Protein AF-A0A3N4P7J6-F1 (afdb_monomer_lite)

Organism: NCBI:txid2487930

Structure (mmCIF, N/CA/C/O backbone):
data_AF-A0A3N4P7J6-F1
#
_entry.id   AF-A0A3N4P7J6-F1
#
loop_
_atom_site.group_PDB
_atom_site.id
_atom_site.type_symbol
_atom_site.label_atom_id
_atom_site.label_alt_id
_atom_site.label_comp_id
_atom_site.label_asym_id
_atom_site.label_entity_id
_atom_site.label_seq_id
_atom_site.pdbx_PDB_ins_code
_atom_site.Cartn_x
_atom_site.Cartn_y
_atom_site.Cartn_z
_atom_site.occupancy
_atom_site.B_iso_or_equiv
_atom_site.auth_seq_id
_atom_site.auth_comp_id
_atom_site.auth_asym_id
_atom_site.auth_atom_id
_atom_site.pdbx_PDB_model_num
ATOM 1 N N . MET A 1 1 ? -15.427 15.014 -36.311 1.00 39.94 1 MET A N 1
ATOM 2 C CA . MET A 1 1 ? -14.409 15.201 -35.253 1.00 39.94 1 MET A CA 1
ATOM 3 C C . MET A 1 1 ? -14.841 14.392 -34.041 1.00 39.94 1 MET A C 1
ATOM 5 O O . MET A 1 1 ? -15.810 14.763 -33.399 1.00 39.94 1 MET A O 1
ATOM 9 N N . GLY A 1 2 ? -14.223 13.235 -33.794 1.00 37.28 2 GLY A N 1
ATOM 10 C CA . GLY A 1 2 ? -14.524 12.422 -32.613 1.00 37.28 2 GLY A CA 1
ATOM 11 C C . GLY A 1 2 ? -13.683 12.899 -31.435 1.00 37.28 2 GLY A C 1
ATOM 12 O O . GLY A 1 2 ? -12.458 12.882 -31.522 1.00 37.28 2 GLY A O 1
ATOM 13 N N . ILE A 1 3 ? -14.320 13.348 -30.355 1.00 43.81 3 ILE A N 1
ATOM 14 C CA . ILE A 1 3 ? -13.627 13.668 -29.105 1.00 43.81 3 ILE A CA 1
ATOM 15 C C . ILE A 1 3 ? -13.280 12.329 -28.451 1.00 43.81 3 ILE A C 1
ATOM 17 O O . ILE A 1 3 ? -14.145 11.656 -27.894 1.00 43.81 3 ILE A O 1
ATOM 21 N N . ALA A 1 4 ? -12.021 11.910 -28.562 1.00 39.97 4 ALA A N 1
ATOM 22 C CA . ALA A 1 4 ? -11.505 10.779 -27.806 1.00 39.97 4 ALA A CA 1
ATOM 23 C C . ALA A 1 4 ? -11.414 11.194 -26.331 1.00 39.97 4 ALA A C 1
ATOM 25 O O . ALA A 1 4 ? -10.485 11.888 -25.919 1.00 39.97 4 ALA A O 1
ATOM 26 N N . ILE A 1 5 ? -12.413 10.814 -25.537 1.00 40.66 5 ILE A N 1
ATOM 27 C CA . ILE A 1 5 ? -12.430 11.077 -24.099 1.00 40.66 5 ILE A CA 1
ATOM 28 C C . ILE A 1 5 ? -11.560 10.012 -23.432 1.00 40.66 5 ILE A C 1
ATOM 30 O O . ILE A 1 5 ? -12.006 8.902 -23.145 1.00 40.66 5 ILE A O 1
ATOM 34 N N . ASN A 1 6 ? -10.278 10.325 -23.240 1.00 40.88 6 ASN A N 1
ATOM 35 C CA . ASN A 1 6 ? -9.372 9.466 -22.488 1.00 40.88 6 ASN A CA 1
ATOM 36 C C . ASN A 1 6 ? -9.862 9.388 -21.036 1.00 40.88 6 ASN A C 1
ATOM 38 O O . ASN A 1 6 ? -9.723 10.336 -20.263 1.00 40.88 6 ASN A O 1
ATOM 42 N N . PHE A 1 7 ? -10.451 8.250 -20.670 1.00 41.12 7 PHE A N 1
ATOM 43 C CA . PHE A 1 7 ? -10.858 7.935 -19.305 1.00 41.12 7 PHE A CA 1
ATOM 44 C C . PHE A 1 7 ? -9.618 7.858 -18.398 1.00 41.12 7 PHE A C 1
ATOM 46 O O . PHE A 1 7 ? -8.992 6.811 -18.242 1.00 41.12 7 PHE A O 1
ATOM 53 N N . LEU A 1 8 ? -9.252 8.979 -17.778 1.00 47.59 8 LEU A N 1
ATOM 54 C CA . LEU A 1 8 ? -8.244 9.041 -16.719 1.00 47.59 8 LEU A CA 1
ATOM 55 C C . LEU A 1 8 ? -8.870 8.572 -15.398 1.00 47.59 8 LEU A C 1
ATOM 57 O O . LEU A 1 8 ? -9.122 9.367 -14.496 1.00 47.59 8 LEU A O 1
ATOM 61 N N . MET A 1 9 ? -9.145 7.270 -15.280 1.00 48.84 9 MET A N 1
ATOM 62 C CA . MET A 1 9 ? -9.446 6.667 -13.979 1.00 48.84 9 MET A CA 1
ATOM 63 C C . MET A 1 9 ? -8.164 6.627 -13.150 1.00 48.84 9 MET A C 1
ATOM 65 O O . MET A 1 9 ? -7.300 5.775 -13.356 1.00 48.84 9 MET A O 1
ATOM 69 N N . GLN A 1 10 ? -8.041 7.555 -12.204 1.00 59.31 10 GLN A N 1
ATOM 70 C CA . GLN A 1 10 ? -6.961 7.535 -11.222 1.00 59.31 10 GLN A CA 1
ATOM 71 C C . GLN A 1 10 ? -7.462 6.819 -9.971 1.00 59.31 10 GLN A C 1
ATOM 73 O O . GLN A 1 10 ? -8.425 7.258 -9.338 1.00 59.31 10 GLN A O 1
ATOM 78 N N . LYS A 1 11 ? -6.825 5.692 -9.649 1.00 64.38 11 LYS A N 1
ATOM 79 C CA . LYS A 1 11 ? -7.041 4.958 -8.402 1.00 64.38 11 LYS A CA 1
ATOM 80 C C . LYS A 1 11 ? -5.955 5.368 -7.414 1.00 64.38 11 LYS A C 1
ATOM 82 O O . LYS A 1 11 ? -4.776 5.304 -7.756 1.00 64.38 11 LYS A O 1
ATOM 87 N N . GLY A 1 12 ? -6.351 5.789 -6.223 1.00 68.75 12 GLY A N 1
ATOM 88 C CA . GLY A 1 12 ? -5.453 6.104 -5.114 1.00 68.75 12 GLY A CA 1
ATOM 89 C C . GLY A 1 12 ? -5.997 5.534 -3.812 1.00 68.75 12 GLY A C 1
ATOM 90 O O . GLY A 1 12 ? -7.165 5.160 -3.742 1.00 68.75 12 GLY A O 1
ATOM 91 N N . VAL A 1 13 ? -5.164 5.464 -2.781 1.00 76.56 13 VAL A N 1
ATOM 92 C CA . VAL A 1 13 ? -5.605 5.119 -1.428 1.00 76.56 13 VAL A CA 1
ATOM 93 C C . VAL A 1 13 ? -5.179 6.243 -0.502 1.00 76.56 13 VAL A C 1
ATOM 95 O O . VAL A 1 13 ? -4.016 6.637 -0.497 1.00 76.56 13 VAL A O 1
ATOM 98 N N . GLU A 1 14 ? -6.136 6.773 0.246 1.00 80.31 14 GLU A N 1
ATOM 99 C CA . GLU A 1 14 ? -5.880 7.667 1.368 1.00 80.31 14 GLU A CA 1
ATOM 100 C C . GLU A 1 14 ? -5.947 6.856 2.654 1.00 80.31 14 GLU A C 1
ATOM 102 O O . GLU A 1 14 ? -6.815 5.990 2.815 1.00 80.31 14 GLU A O 1
ATOM 107 N N . LEU A 1 15 ? -5.016 7.133 3.558 1.00 79.56 15 LEU A N 1
ATOM 108 C CA . LEU A 1 15 ? -4.918 6.452 4.831 1.00 79.56 15 LEU A CA 1
ATOM 109 C C . LEU A 1 15 ? -4.901 7.488 5.953 1.00 79.56 15 LEU A C 1
ATOM 111 O O . LEU A 1 15 ? -4.149 8.458 5.912 1.00 79.56 15 LEU A O 1
ATOM 115 N N . ASP A 1 16 ? -5.772 7.270 6.925 1.00 80.69 16 ASP A N 1
ATOM 116 C CA . ASP A 1 16 ? -5.946 8.062 8.132 1.00 80.69 16 ASP A CA 1
ATOM 117 C C . ASP A 1 16 ? -5.488 7.186 9.305 1.00 80.69 16 ASP A C 1
ATOM 119 O O . ASP A 1 16 ? -6.248 6.359 9.817 1.00 80.69 16 ASP A O 1
ATOM 123 N N . LEU A 1 17 ? -4.202 7.314 9.655 1.00 75.38 17 LEU A N 1
ATOM 124 C CA . LEU A 1 17 ? -3.576 6.601 10.774 1.00 75.38 17 LEU A CA 1
ATOM 125 C C . LEU A 1 17 ? -4.231 6.961 12.120 1.00 75.38 17 LEU A C 1
ATOM 127 O O . LEU A 1 17 ? -4.592 6.028 12.838 1.00 75.38 17 LEU A O 1
ATOM 131 N N . PRO A 1 18 ? -4.475 8.252 12.451 1.00 75.12 18 PRO A N 1
ATOM 132 C CA . PRO A 1 18 ? -5.073 8.628 13.735 1.00 75.12 18 PRO A CA 1
ATOM 133 C C . PRO A 1 18 ? -6.430 7.978 14.007 1.00 75.12 18 PRO A C 1
ATOM 135 O O . PRO A 1 18 ? -6.712 7.580 15.134 1.00 75.12 18 PRO A O 1
ATOM 138 N N . ASN A 1 19 ? -7.281 7.861 12.983 1.00 76.62 19 ASN A N 1
ATOM 139 C CA . ASN A 1 19 ? -8.608 7.261 13.129 1.00 76.62 19 ASN A CA 1
ATOM 140 C C . ASN A 1 19 ? -8.661 5.785 12.718 1.00 76.62 19 ASN A C 1
ATOM 142 O O . ASN A 1 19 ? -9.759 5.219 12.697 1.00 76.62 19 ASN A O 1
ATOM 146 N N . MET A 1 20 ? -7.524 5.184 12.345 1.00 80.94 20 MET A N 1
ATOM 147 C CA . MET A 1 20 ? -7.437 3.841 11.764 1.00 80.94 20 MET A CA 1
ATOM 148 C C . MET A 1 20 ? -8.481 3.636 10.658 1.00 80.94 20 MET A C 1
ATOM 150 O O . MET A 1 20 ? -9.320 2.732 10.710 1.00 80.94 20 MET A O 1
ATOM 154 N N . LYS A 1 21 ? -8.478 4.512 9.650 1.00 84.81 21 LYS A N 1
ATOM 155 C CA . LYS A 1 21 ? -9.386 4.447 8.496 1.00 84.81 21 LYS A CA 1
ATOM 156 C C . LYS A 1 21 ? -8.603 4.513 7.197 1.00 84.81 21 LYS A C 1
ATOM 158 O O . LYS A 1 21 ? -7.547 5.125 7.107 1.00 84.81 21 LYS A O 1
ATOM 163 N N . TYR A 1 22 ? -9.146 3.905 6.154 1.00 84.50 22 TYR A N 1
ATOM 164 C CA . TYR A 1 22 ? -8.626 4.049 4.800 1.00 84.50 22 TYR A CA 1
ATOM 165 C C . TYR A 1 22 ? -9.764 4.292 3.820 1.00 84.50 22 TYR A C 1
ATOM 167 O O . TYR A 1 22 ? -10.915 3.908 4.051 1.00 84.50 22 TYR A O 1
ATOM 175 N N . ARG A 1 23 ? -9.455 4.935 2.701 1.00 82.25 23 ARG A N 1
ATOM 176 C CA . ARG A 1 23 ? -10.407 5.172 1.623 1.00 82.25 23 ARG A CA 1
ATOM 177 C C . ARG A 1 23 ? -9.724 4.944 0.289 1.00 82.25 23 ARG A C 1
ATOM 179 O O . ARG A 1 23 ? -8.737 5.586 -0.045 1.00 82.25 23 ARG A O 1
ATOM 186 N N . GLU A 1 24 ? -10.302 4.057 -0.506 1.00 79.56 24 GLU A N 1
ATOM 187 C CA . GLU A 1 24 ? -9.964 3.950 -1.920 1.00 79.56 24 GLU A CA 1
ATOM 188 C C . GLU A 1 24 ? -10.590 5.139 -2.650 1.00 79.56 24 GLU A C 1
ATOM 190 O O . GLU A 1 24 ? -11.815 5.303 -2.669 1.00 79.56 24 GLU A O 1
ATOM 195 N N . LEU A 1 25 ? -9.741 5.985 -3.221 1.00 77.81 25 LEU A N 1
ATOM 196 C CA . LEU A 1 25 ? -10.141 7.048 -4.117 1.00 77.81 25 LEU A CA 1
ATOM 197 C C . LEU A 1 25 ? -10.230 6.505 -5.536 1.00 77.81 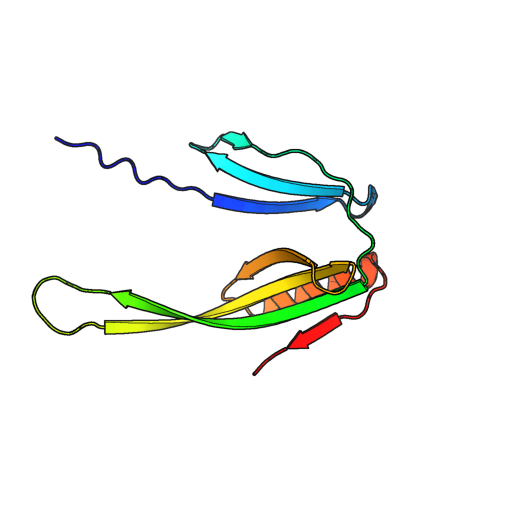25 LEU A C 1
ATOM 199 O O . LEU A 1 25 ? -9.243 6.042 -6.109 1.00 77.81 25 LEU A O 1
ATOM 203 N N . MET A 1 26 ? -11.405 6.638 -6.131 1.00 68.81 26 MET A N 1
ATOM 204 C CA . MET A 1 26 ? -11.602 6.492 -7.560 1.00 68.81 26 MET A CA 1
ATOM 205 C C . MET A 1 26 ? -11.972 7.863 -8.116 1.00 68.81 26 MET A C 1
ATOM 207 O O . MET A 1 26 ? -13.043 8.393 -7.825 1.00 68.81 26 MET A O 1
ATOM 211 N N . SER A 1 27 ? -11.061 8.466 -8.876 1.00 63.88 27 SER A N 1
ATOM 212 C CA . SER A 1 27 ? -11.350 9.713 -9.580 1.00 63.88 27 SER A CA 1
ATOM 213 C C . SER A 1 27 ? -12.038 9.400 -10.902 1.00 63.88 27 SER A C 1
ATOM 215 O O . SER A 1 27 ? -11.485 8.671 -11.732 1.00 63.88 27 SER A O 1
ATOM 217 N N . TRP A 1 28 ? -13.233 9.953 -11.097 1.00 56.38 28 TRP A N 1
ATOM 218 C CA . TRP A 1 28 ? -13.927 9.946 -12.380 1.00 56.38 28 TRP A CA 1
ATOM 219 C C . TRP A 1 28 ? -14.212 11.401 -12.772 1.00 56.38 28 TRP A C 1
ATOM 221 O O . TRP A 1 28 ? -14.907 12.112 -12.054 1.00 56.38 28 TRP A O 1
ATOM 231 N N . TYR A 1 29 ? -13.623 11.863 -13.885 1.00 63.16 29 TYR A N 1
ATOM 232 C CA . TYR A 1 29 ? -13.747 13.245 -14.386 1.00 63.16 29 TYR A CA 1
ATOM 233 C C . TYR A 1 29 ? -13.379 14.325 -13.346 1.00 63.16 29 TYR A C 1
ATOM 235 O O . TYR A 1 29 ? -14.017 15.367 -13.261 1.00 63.16 29 TYR A O 1
ATOM 243 N N . GLY A 1 30 ? -12.347 14.080 -12.530 1.00 63.78 30 GLY A N 1
ATOM 244 C CA . GLY A 1 30 ? -11.881 15.032 -11.512 1.00 63.78 30 GLY A CA 1
ATOM 245 C C . GLY A 1 30 ? -12.675 15.005 -10.202 1.00 63.78 30 GLY A C 1
ATOM 246 O O . GLY A 1 30 ? -12.214 15.559 -9.205 1.00 63.78 30 GLY A O 1
ATOM 247 N N . ILE A 1 31 ? -13.810 14.302 -10.157 1.00 64.88 31 ILE A N 1
ATOM 248 C CA . ILE A 1 31 ? -14.566 14.074 -8.926 1.00 64.88 31 ILE A CA 1
ATOM 249 C C . ILE A 1 31 ? -14.010 12.822 -8.245 1.00 64.88 31 ILE A C 1
ATOM 251 O O . ILE A 1 31 ? -14.005 11.725 -8.812 1.00 64.88 31 ILE A O 1
ATOM 255 N N . LYS A 1 32 ? -13.511 12.995 -7.018 1.00 66.69 32 LYS A N 1
ATOM 256 C CA . LYS A 1 32 ? -12.964 11.916 -6.192 1.00 66.69 32 LYS A CA 1
ATOM 257 C C . LYS A 1 32 ? -14.095 11.200 -5.453 1.00 66.69 32 LYS A C 1
ATOM 259 O O . LYS A 1 32 ? -14.674 11.738 -4.510 1.00 66.69 32 LYS A O 1
ATOM 264 N N . PHE A 1 33 ? -14.378 9.966 -5.848 1.00 72.38 33 PHE A N 1
ATOM 265 C CA . PHE A 1 33 ? -15.312 9.083 -5.156 1.00 72.38 33 PHE A CA 1
ATOM 266 C C . PHE A 1 33 ? -14.562 8.101 -4.259 1.00 72.38 33 PHE A C 1
ATOM 268 O O . PHE A 1 33 ? -13.429 7.724 -4.526 1.00 72.38 33 PHE A O 1
ATOM 275 N N . GLY A 1 34 ? -15.208 7.673 -3.182 1.00 72.94 34 GLY A N 1
ATOM 276 C CA . GLY A 1 34 ? -14.684 6.672 -2.256 1.00 72.94 34 GLY A CA 1
ATOM 277 C C . GLY A 1 34 ? -15.476 6.709 -0.956 1.00 72.94 34 GLY A C 1
ATOM 278 O O . GLY A 1 34 ? -16.163 7.694 -0.693 1.00 72.94 34 GLY A O 1
ATOM 279 N N . LYS A 1 35 ? -15.392 5.678 -0.129 1.00 79.12 35 LYS A N 1
ATOM 280 C CA . LYS A 1 35 ? -15.982 5.693 1.214 1.00 79.12 35 LYS A CA 1
ATOM 281 C C . LYS A 1 35 ? -14.884 5.393 2.217 1.00 79.12 35 LYS A C 1
ATOM 283 O O . LYS A 1 35 ? -14.057 4.523 1.951 1.00 79.12 35 LYS A O 1
ATOM 288 N N . TRP A 1 36 ? -14.879 6.113 3.334 1.00 84.25 36 TRP A N 1
ATOM 289 C CA . TRP A 1 36 ? -14.029 5.763 4.463 1.00 84.25 36 TRP A CA 1
ATOM 290 C C . TRP A 1 36 ? -14.451 4.392 4.984 1.00 84.25 36 TRP A C 1
ATOM 292 O O . TRP A 1 36 ? -15.623 4.167 5.288 1.00 84.25 36 TRP A O 1
ATOM 302 N N . LYS A 1 37 ? -13.494 3.476 5.037 1.00 83.81 37 LYS A N 1
ATOM 303 C CA . LYS A 1 37 ? -13.614 2.145 5.621 1.00 83.81 37 LYS A CA 1
ATOM 304 C C . LYS A 1 37 ? -12.703 2.097 6.842 1.00 83.81 37 LYS A C 1
ATOM 306 O O . LYS A 1 37 ? -11.666 2.758 6.870 1.00 83.81 37 LYS A O 1
ATOM 311 N N . GLN A 1 38 ? -13.086 1.323 7.847 1.00 85.44 38 GLN A N 1
ATOM 312 C CA . GLN A 1 38 ? -12.212 1.066 8.986 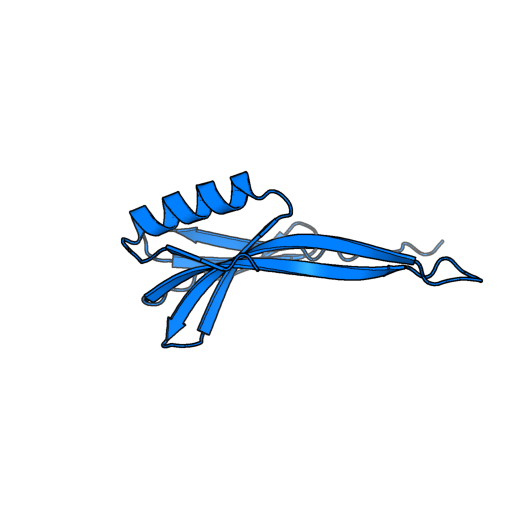1.00 85.44 38 GLN A CA 1
ATOM 313 C C . GLN A 1 38 ? -11.006 0.243 8.526 1.00 85.44 38 GLN A C 1
ATOM 315 O O . GLN A 1 38 ? -11.164 -0.702 7.746 1.00 85.44 38 GLN A O 1
ATOM 320 N N . LEU A 1 39 ? -9.815 0.635 8.970 1.00 84.06 39 LEU A N 1
ATOM 321 C CA . LEU A 1 39 ? -8.584 -0.093 8.715 1.00 84.06 39 LEU A CA 1
ATOM 322 C C . LEU A 1 39 ? -8.670 -1.433 9.460 1.00 84.06 39 LEU A C 1
ATOM 324 O O . LEU A 1 39 ? -8.934 -1.438 10.664 1.00 84.06 39 LEU A O 1
ATOM 328 N N . PRO A 1 40 ? -8.539 -2.569 8.756 1.00 84.81 40 PRO A N 1
ATOM 329 C CA . PRO A 1 40 ? -8.451 -3.863 9.415 1.00 84.81 40 PRO A CA 1
ATOM 330 C C . PRO A 1 40 ? -7.138 -3.956 10.199 1.00 84.81 40 PRO A C 1
ATOM 332 O O . PRO A 1 40 ? -6.207 -3.202 9.930 1.00 84.81 40 PRO A O 1
ATOM 335 N N . ASP A 1 41 ? -7.059 -4.904 11.130 1.00 86.88 41 ASP A N 1
ATOM 336 C CA . ASP A 1 41 ? -5.824 -5.180 11.864 1.00 86.88 41 ASP A CA 1
ATOM 337 C C . ASP A 1 41 ? -4.717 -5.609 10.886 1.00 86.88 41 ASP A C 1
ATOM 339 O O . ASP A 1 41 ? -4.857 -6.610 10.172 1.00 86.88 41 ASP A O 1
ATOM 343 N N . ILE A 1 42 ? -3.679 -4.780 10.771 1.00 88.94 42 ILE A N 1
ATOM 344 C CA . ILE A 1 42 ? -2.599 -4.959 9.801 1.00 88.94 42 ILE A CA 1
ATOM 345 C C . ILE A 1 42 ? -1.542 -5.848 10.445 1.00 88.94 42 ILE A C 1
ATOM 347 O O . ILE A 1 42 ? -0.952 -5.490 11.454 1.00 88.94 42 ILE A O 1
ATOM 351 N N . GLU A 1 43 ? -1.273 -6.999 9.837 1.00 89.25 43 GLU A N 1
ATOM 352 C CA . GLU A 1 43 ? -0.301 -7.960 10.369 1.00 89.25 43 GLU A CA 1
ATOM 353 C C . GLU A 1 43 ? 1.130 -7.533 10.030 1.00 89.25 43 GLU A C 1
ATOM 355 O O . GLU A 1 43 ? 2.034 -7.575 10.862 1.00 89.25 43 GLU A O 1
ATOM 360 N N . TYR A 1 44 ? 1.342 -7.125 8.779 1.00 89.44 44 TYR A N 1
ATOM 361 C CA . TYR A 1 44 ? 2.633 -6.660 8.290 1.00 89.44 44 TYR A CA 1
ATOM 362 C C . TYR A 1 44 ? 2.471 -5.846 7.010 1.00 89.44 44 TYR A C 1
ATOM 364 O O . TYR A 1 44 ? 1.461 -5.907 6.300 1.00 89.44 44 TYR A O 1
ATOM 372 N N . ILE A 1 45 ? 3.515 -5.098 6.682 1.00 91.38 45 ILE A N 1
ATOM 373 C CA . ILE A 1 45 ? 3.618 -4.305 5.463 1.00 91.38 45 ILE A CA 1
ATOM 374 C C . ILE A 1 45 ? 4.705 -4.918 4.594 1.00 91.38 45 ILE A C 1
ATOM 376 O O . ILE A 1 45 ? 5.739 -5.351 5.097 1.00 91.38 45 ILE A O 1
ATOM 380 N N . SER A 1 46 ? 4.498 -4.961 3.279 1.00 90.94 46 SER A N 1
AT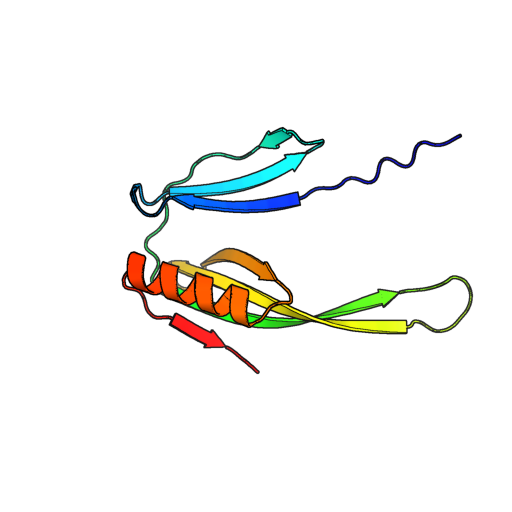OM 381 C CA . SER A 1 46 ? 5.518 -5.441 2.357 1.00 90.94 46 SER A CA 1
ATOM 382 C C . SER A 1 46 ? 5.645 -4.612 1.086 1.00 90.94 46 SER A C 1
ATOM 384 O O . SER A 1 46 ? 4.653 -4.180 0.492 1.00 90.94 46 SER A O 1
ATOM 386 N N . ILE A 1 47 ? 6.896 -4.410 0.671 1.00 90.94 47 ILE A N 1
ATOM 387 C CA . ILE A 1 47 ? 7.261 -3.771 -0.591 1.00 90.94 47 ILE A CA 1
ATOM 388 C C . ILE A 1 47 ? 7.585 -4.864 -1.604 1.00 90.94 47 ILE A C 1
ATOM 390 O O . ILE A 1 47 ? 8.494 -5.656 -1.374 1.00 90.94 47 ILE A O 1
ATOM 394 N N . PHE A 1 48 ? 6.888 -4.866 -2.738 1.00 89.94 48 PHE A N 1
ATOM 395 C CA . PHE A 1 48 ? 7.155 -5.771 -3.854 1.00 89.94 48 PHE A CA 1
ATOM 396 C C . PHE A 1 48 ? 7.717 -5.025 -5.053 1.00 89.94 48 PHE A C 1
ATOM 398 O O . PHE A 1 48 ? 7.107 -4.067 -5.540 1.00 89.94 48 PHE A O 1
ATOM 405 N N . GLU A 1 49 ? 8.822 -5.525 -5.594 1.00 87.81 49 GLU A N 1
ATOM 406 C CA . GLU A 1 49 ? 9.290 -5.136 -6.919 1.00 87.81 49 GLU A CA 1
ATOM 407 C C . GLU A 1 49 ? 8.529 -5.917 -8.004 1.00 87.81 49 GLU A C 1
ATOM 409 O O . GLU A 1 49 ? 8.516 -7.149 -8.024 1.00 87.81 49 GLU A O 1
ATOM 414 N N . THR A 1 50 ? 7.883 -5.210 -8.932 1.00 83.19 50 THR A N 1
ATOM 415 C CA . THR A 1 50 ? 7.219 -5.818 -10.088 1.00 83.19 50 THR A CA 1
ATOM 416 C C . THR A 1 50 ? 7.727 -5.219 -11.394 1.00 83.19 50 THR A C 1
ATOM 418 O O . THR A 1 50 ? 7.764 -4.003 -11.574 1.00 83.19 50 THR A O 1
ATOM 421 N N . LYS A 1 51 ? 8.110 -6.086 -12.335 1.00 79.88 51 LYS A N 1
ATOM 422 C CA . LYS A 1 51 ? 8.498 -5.691 -13.693 1.00 79.88 51 LYS A CA 1
ATOM 423 C C . LYS A 1 51 ? 7.250 -5.683 -14.561 1.00 79.88 51 LYS A C 1
ATOM 425 O O . LYS A 1 51 ? 6.717 -6.736 -14.914 1.00 79.88 51 LYS A O 1
ATOM 430 N N . LYS A 1 52 ? 6.758 -4.495 -14.896 1.00 72.06 52 LYS A N 1
ATOM 431 C CA . LYS A 1 52 ? 5.623 -4.334 -15.802 1.00 72.06 52 LYS A CA 1
ATOM 432 C C . LYS A 1 52 ? 6.146 -4.285 -17.234 1.00 72.06 52 LYS A C 1
ATOM 434 O O . LYS A 1 52 ? 6.685 -3.269 -17.663 1.00 72.06 52 LYS A O 1
ATOM 439 N N . SER A 1 53 ? 5.979 -5.382 -17.969 1.00 68.38 53 SER A N 1
ATOM 440 C CA . SER A 1 53 ? 6.213 -5.405 -19.415 1.00 68.38 53 SER A CA 1
ATOM 441 C C . SER A 1 53 ? 4.956 -4.913 -20.126 1.00 68.38 53 SER A C 1
ATOM 443 O O . SER A 1 53 ? 3.897 -5.535 -20.024 1.00 68.38 53 SER A O 1
ATOM 445 N N . SER A 1 54 ? 5.045 -3.773 -20.808 1.00 62.03 54 SER A N 1
ATOM 446 C CA . SER A 1 54 ? 3.958 -3.283 -21.659 1.00 62.03 54 SER A CA 1
ATOM 447 C C . SER A 1 54 ? 4.331 -3.521 -23.115 1.00 62.03 54 SER A C 1
ATOM 449 O O . SER A 1 54 ? 5.358 -3.041 -23.596 1.00 62.03 54 SER A O 1
ATOM 451 N N . ARG A 1 55 ? 3.495 -4.293 -23.816 1.00 60.72 55 ARG A N 1
ATOM 452 C CA . ARG A 1 55 ? 3.672 -4.575 -25.240 1.00 60.72 55 ARG A CA 1
ATOM 453 C C . ARG A 1 55 ? 3.159 -3.386 -26.040 1.00 60.72 55 ARG A C 1
ATOM 455 O O . ARG A 1 55 ? 1.948 -3.220 -26.180 1.00 60.72 55 ARG A O 1
ATOM 462 N N . PHE A 1 56 ? 4.068 -2.589 -26.583 1.00 57.47 56 PHE A N 1
ATOM 463 C CA . PHE A 1 56 ? 3.709 -1.551 -27.539 1.00 57.47 56 PHE A CA 1
ATOM 464 C C . PHE A 1 56 ? 3.752 -2.151 -28.948 1.00 57.47 56 PHE A C 1
ATOM 466 O O . PHE A 1 56 ? 4.763 -2.720 -29.362 1.00 57.47 56 PHE A O 1
ATOM 473 N N . ARG A 1 57 ? 2.638 -2.068 -29.684 1.00 52.44 57 ARG A N 1
ATOM 474 C CA . ARG A 1 57 ? 2.618 -2.340 -31.127 1.00 52.44 57 ARG A CA 1
ATOM 475 C C . ARG A 1 57 ? 2.450 -1.005 -31.841 1.00 52.44 57 ARG A C 1
ATOM 477 O O . ARG A 1 57 ? 1.338 -0.493 -31.917 1.00 52.44 57 ARG A O 1
ATOM 484 N N . ALA A 1 58 ? 3.550 -0.440 -32.327 1.00 54.06 58 ALA A N 1
ATOM 485 C CA . ALA A 1 58 ? 3.470 0.581 -33.363 1.00 54.06 58 ALA A CA 1
ATOM 486 C C . ALA A 1 58 ? 3.070 -0.131 -34.666 1.00 54.06 58 ALA A C 1
ATOM 488 O O . ALA A 1 58 ? 3.567 -1.223 -34.946 1.00 54.06 58 ALA A O 1
ATOM 489 N N . GLY A 1 59 ? 2.092 0.410 -35.394 1.00 55.22 59 GLY A N 1
ATOM 490 C CA . GLY A 1 59 ? 1.488 -0.251 -36.551 1.00 55.22 59 GLY A CA 1
ATOM 491 C C . GLY A 1 59 ? 2.527 -0.771 -37.551 1.00 55.22 59 GLY A C 1
ATOM 492 O O . GLY A 1 59 ? 3.360 -0.012 -38.027 1.00 55.22 59 GLY A O 1
ATOM 493 N N . GLY A 1 60 ? 2.457 -2.067 -37.868 1.00 58.47 60 GLY A N 1
ATOM 494 C CA . GLY A 1 60 ? 3.109 -2.659 -39.041 1.00 58.47 60 GLY A CA 1
ATOM 495 C C . GLY A 1 60 ? 4.294 -3.603 -38.801 1.00 58.47 60 GLY A C 1
ATOM 496 O O . GLY A 1 60 ? 4.488 -4.496 -39.616 1.00 58.47 60 GLY A O 1
ATOM 497 N N . GLY A 1 61 ? 5.052 -3.512 -37.703 1.00 60.44 61 GLY A N 1
ATOM 498 C CA . GLY A 1 61 ? 6.232 -4.376 -37.529 1.00 60.44 61 GLY A CA 1
ATOM 499 C C . GLY A 1 61 ? 6.878 -4.295 -36.147 1.00 60.44 61 GLY A C 1
ATOM 500 O O . GLY A 1 61 ? 6.957 -3.219 -35.573 1.00 60.44 61 GLY A O 1
ATOM 501 N N . ASN A 1 62 ? 7.311 -5.459 -35.644 1.00 56.03 62 ASN A N 1
ATOM 502 C CA . ASN A 1 62 ? 7.997 -5.747 -34.373 1.00 56.03 62 ASN A CA 1
ATOM 503 C C . ASN A 1 62 ? 7.376 -5.150 -33.091 1.00 56.03 62 ASN A C 1
ATOM 505 O O . ASN A 1 62 ? 7.300 -3.948 -32.872 1.00 56.03 62 ASN A O 1
ATOM 509 N N . ALA A 1 63 ? 6.952 -6.033 -32.180 1.00 55.62 63 ALA A N 1
ATOM 510 C CA . ALA A 1 63 ? 6.476 -5.622 -30.863 1.00 55.62 63 ALA A CA 1
ATOM 511 C C . ALA A 1 63 ? 7.663 -5.226 -29.972 1.00 55.62 63 ALA A C 1
ATOM 513 O O . ALA A 1 63 ? 8.482 -6.079 -29.633 1.00 55.62 63 ALA A O 1
ATOM 514 N N . THR A 1 64 ? 7.723 -3.961 -29.558 1.00 57.94 64 THR A N 1
ATOM 515 C CA . THR A 1 64 ? 8.706 -3.490 -28.577 1.00 57.94 64 THR A CA 1
ATOM 516 C C . THR A 1 64 ? 8.172 -3.743 -27.171 1.00 57.94 64 THR A C 1
ATOM 518 O O . THR A 1 64 ? 7.051 -3.349 -26.830 1.00 57.94 64 THR A O 1
ATOM 521 N N . TYR A 1 65 ? 8.975 -4.411 -26.346 1.00 59.66 65 TYR A N 1
ATOM 522 C CA . TYR A 1 65 ? 8.673 -4.649 -24.937 1.00 59.66 65 TYR A CA 1
ATOM 523 C C . TYR A 1 65 ? 9.372 -3.587 -24.095 1.00 59.66 65 TYR A C 1
ATOM 525 O O . TYR A 1 65 ? 10.590 -3.625 -23.934 1.00 59.66 65 TYR A O 1
ATOM 533 N N . ILE A 1 66 ? 8.608 -2.647 -23.539 1.00 62.38 66 ILE A N 1
ATOM 534 C CA . ILE A 1 66 ? 9.136 -1.725 -22.529 1.00 62.38 66 ILE A CA 1
ATOM 535 C C . ILE A 1 66 ? 8.910 -2.387 -21.173 1.00 62.38 66 ILE A C 1
ATOM 537 O O . ILE A 1 66 ? 7.766 -2.639 -20.784 1.00 62.38 66 ILE A O 1
ATOM 541 N N . SER A 1 67 ? 10.003 -2.715 -20.485 1.00 66.38 67 SER A N 1
ATOM 542 C CA . SER A 1 67 ? 9.968 -3.276 -19.134 1.00 66.38 67 SER A CA 1
ATOM 543 C C . SER A 1 67 ? 10.253 -2.168 -18.132 1.00 66.38 67 SER A C 1
ATOM 545 O O . SER A 1 67 ? 11.354 -1.629 -18.109 1.00 66.38 67 SER A O 1
ATOM 547 N N . GLU A 1 68 ? 9.268 -1.831 -17.304 1.00 76.12 68 GLU A N 1
ATOM 548 C CA . GLU A 1 68 ? 9.421 -0.829 -16.247 1.00 76.12 68 GLU A CA 1
ATOM 549 C C . GLU A 1 68 ? 9.381 -1.500 -14.876 1.00 76.12 68 GLU A C 1
ATOM 551 O O . GLU A 1 68 ? 8.493 -2.311 -14.600 1.00 76.12 68 GLU A O 1
ATOM 556 N N . VAL A 1 69 ? 10.329 -1.154 -14.005 1.00 81.12 69 VAL A N 1
ATOM 557 C CA . VAL A 1 69 ? 10.309 -1.577 -12.601 1.00 81.12 69 VAL A CA 1
ATOM 558 C C . VAL A 1 69 ? 9.347 -0.676 -11.831 1.00 81.12 69 VAL A C 1
ATOM 560 O O . VAL A 1 69 ? 9.440 0.551 -11.888 1.00 81.12 69 VAL A O 1
ATOM 563 N N . ILE A 1 70 ? 8.395 -1.285 -11.132 1.00 86.00 70 ILE A N 1
ATOM 564 C CA . ILE A 1 70 ? 7.423 -0.608 -10.277 1.00 86.00 70 ILE A CA 1
ATOM 565 C C . ILE A 1 70 ? 7.509 -1.242 -8.895 1.00 86.00 70 ILE A C 1
ATOM 567 O O . ILE A 1 70 ? 7.393 -2.457 -8.756 1.00 86.00 70 ILE A O 1
ATOM 571 N N . PHE A 1 71 ? 7.647 -0.419 -7.869 1.00 88.00 71 PHE A N 1
ATOM 572 C CA . PHE A 1 71 ? 7.568 -0.842 -6.484 1.00 88.00 71 PHE A CA 1
ATOM 573 C C . PHE A 1 71 ? 6.146 -0.647 -5.966 1.00 88.00 71 PHE A C 1
ATOM 575 O O . PHE A 1 71 ? 5.561 0.431 -6.116 1.00 88.00 71 PHE A O 1
ATOM 582 N N . LYS A 1 72 ? 5.579 -1.696 -5.371 1.00 89.56 72 LYS A N 1
ATOM 583 C CA . LYS A 1 72 ? 4.241 -1.698 -4.776 1.00 89.56 72 LYS A CA 1
ATOM 584 C C . LYS A 1 72 ? 4.340 -1.844 -3.268 1.00 89.56 72 LYS A C 1
ATOM 586 O O . LYS A 1 72 ? 4.945 -2.798 -2.794 1.00 89.56 72 LYS A O 1
ATOM 591 N N . LEU A 1 73 ? 3.701 -0.937 -2.544 1.00 89.44 73 LEU A N 1
ATOM 592 C CA . LEU A 1 73 ? 3.532 -1.010 -1.100 1.00 89.44 73 LEU A CA 1
ATOM 593 C C . LEU A 1 73 ? 2.184 -1.648 -0.775 1.00 89.44 73 LEU A C 1
ATOM 595 O O . LEU A 1 73 ? 1.138 -1.081 -1.104 1.00 89.44 73 LEU A O 1
ATOM 599 N N . ASN A 1 74 ? 2.218 -2.802 -0.120 1.00 90.88 74 ASN A N 1
ATOM 600 C CA . ASN A 1 74 ? 1.043 -3.563 0.278 1.00 90.88 74 ASN A CA 1
ATOM 601 C C . ASN A 1 74 ? 0.993 -3.707 1.801 1.00 90.88 74 ASN A C 1
ATOM 603 O O . ASN A 1 74 ? 1.991 -4.064 2.418 1.00 90.88 74 ASN A O 1
ATOM 607 N N . MET A 1 75 ? -0.176 -3.499 2.395 1.00 89.19 75 MET A N 1
ATOM 608 C CA . MET A 1 75 ? -0.445 -3.858 3.790 1.00 89.19 75 MET A CA 1
ATOM 609 C C . MET A 1 75 ? -1.242 -5.152 3.820 1.00 89.19 75 MET A C 1
ATOM 611 O O . MET A 1 75 ? -2.287 -5.216 3.171 1.00 89.19 75 MET A O 1
ATOM 615 N N . PHE A 1 76 ? -0.771 -6.158 4.545 1.00 90.94 76 PHE A N 1
ATOM 616 C CA . PHE A 1 76 ? -1.434 -7.452 4.659 1.00 90.94 76 PHE A CA 1
ATOM 617 C C . PHE A 1 76 ? -2.268 -7.531 5.929 1.00 90.94 76 PHE A C 1
ATOM 619 O O . PHE A 1 76 ? -1.883 -7.033 6.982 1.00 90.94 76 PHE A O 1
ATOM 626 N N . TYR A 1 77 ? -3.422 -8.171 5.804 1.00 90.12 77 TYR A N 1
ATOM 627 C CA . TYR A 1 77 ? -4.372 -8.393 6.881 1.00 90.12 77 TYR A CA 1
ATOM 628 C C . TYR A 1 77 ? -5.139 -9.690 6.617 1.00 90.12 77 TYR A C 1
ATOM 630 O O . TYR A 1 77 ? -5.282 -10.121 5.466 1.00 90.12 77 TYR A O 1
ATOM 638 N N . GLN A 1 78 ? -5.674 -10.312 7.665 1.00 87.31 78 GLN A N 1
ATOM 639 C CA . GLN A 1 78 ? -6.438 -11.559 7.553 1.00 87.31 78 GLN A CA 1
ATOM 640 C C . GLN A 1 78 ? -5.693 -12.632 6.727 1.00 87.31 78 GLN A C 1
ATOM 642 O O . GLN A 1 78 ? -6.260 -13.219 5.795 1.00 87.31 78 GLN A O 1
ATOM 647 N N . ARG A 1 79 ? -4.418 -12.874 7.057 1.00 80.25 79 ARG A N 1
ATOM 648 C CA . ARG A 1 79 ? -3.461 -13.827 6.461 1.00 80.25 79 ARG A CA 1
ATOM 649 C C . ARG A 1 79 ? -3.045 -13.582 5.008 1.00 80.25 79 A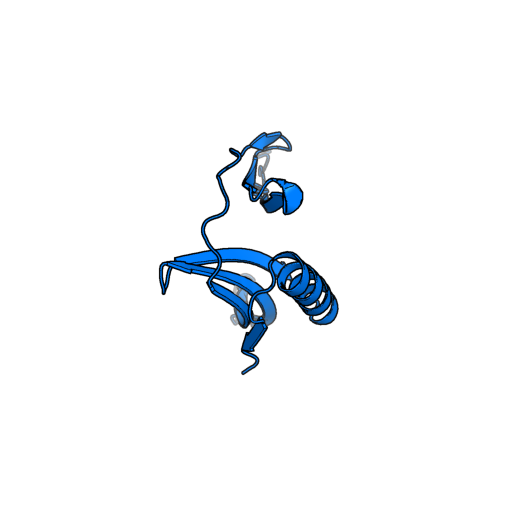RG A C 1
ATOM 651 O O . ARG A 1 79 ? -1.869 -13.708 4.691 1.00 80.25 79 ARG A O 1
ATOM 658 N N . ASN A 1 80 ? -3.983 -13.307 4.102 1.00 82.19 80 ASN A N 1
ATOM 659 C CA . ASN A 1 80 ? -3.704 -13.235 2.657 1.00 82.19 80 ASN A CA 1
ATOM 660 C C . ASN A 1 80 ? -4.436 -12.093 1.934 1.00 82.19 80 ASN A C 1
ATOM 662 O O . ASN A 1 80 ? -4.335 -11.953 0.713 1.00 82.19 80 ASN A O 1
ATOM 666 N N . LYS A 1 81 ? -5.204 -11.269 2.653 1.00 87.44 81 LYS A N 1
ATOM 667 C CA . LYS A 1 81 ? -5.778 -10.066 2.049 1.00 87.44 81 LYS A CA 1
ATOM 668 C C . LYS A 1 81 ? -4.755 -8.949 2.135 1.00 87.44 81 LYS A C 1
ATOM 670 O O . LYS A 1 81 ? -3.965 -8.890 3.071 1.00 87.44 81 LYS A O 1
ATOM 675 N N . HIS A 1 82 ? -4.759 -8.073 1.140 1.00 88.62 82 HIS A N 1
ATOM 676 C CA . HIS A 1 82 ? -3.867 -6.930 1.141 1.00 88.62 82 HIS A CA 1
ATOM 677 C C . HIS A 1 82 ? -4.522 -5.687 0.559 1.00 88.62 82 HIS A C 1
ATOM 679 O O . HIS A 1 82 ? -5.392 -5.770 -0.309 1.00 88.62 82 HIS A O 1
ATOM 685 N N . ILE A 1 83 ? -4.073 -4.533 1.040 1.00 85.88 83 ILE A N 1
ATOM 686 C CA . ILE A 1 83 ? -4.406 -3.214 0.505 1.00 85.88 83 ILE A CA 1
ATOM 687 C C . ILE A 1 83 ? -3.141 -2.665 -0.147 1.00 85.88 83 ILE A C 1
ATOM 689 O O . ILE A 1 83 ? -2.127 -2.479 0.525 1.00 85.88 83 ILE A O 1
ATOM 693 N N . THR A 1 84 ? -3.187 -2.401 -1.452 1.00 87.19 84 THR A N 1
ATOM 694 C CA . THR A 1 84 ? -2.100 -1.698 -2.143 1.00 87.19 84 THR A CA 1
ATOM 695 C C . THR A 1 84 ? -2.238 -0.202 -1.906 1.00 87.19 84 THR A C 1
ATOM 697 O O . THR A 1 84 ? -3.142 0.431 -2.447 1.00 87.19 84 THR A O 1
ATOM 700 N N . LEU A 1 85 ? -1.329 0.360 -1.118 1.00 83.06 85 LEU A N 1
ATOM 701 C CA . LEU A 1 85 ? -1.311 1.783 -0.788 1.00 83.06 85 LEU A CA 1
ATOM 702 C C . LEU A 1 85 ? -0.742 2.634 -1.916 1.00 83.06 85 LEU A C 1
ATOM 704 O O . LEU A 1 85 ? -1.295 3.668 -2.284 1.00 83.06 85 LEU A O 1
ATOM 708 N N . LEU A 1 86 ? 0.392 2.195 -2.457 1.00 83.88 86 LEU A N 1
ATOM 709 C CA . LEU A 1 86 ? 1.170 2.966 -3.410 1.00 83.88 86 LEU A CA 1
ATOM 710 C C . LEU A 1 86 ? 1.795 2.035 -4.440 1.00 83.88 86 LEU A C 1
ATOM 712 O O . LEU A 1 86 ? 2.276 0.955 -4.109 1.00 83.88 86 LEU A O 1
ATOM 716 N N . ALA A 1 87 ? 1.833 2.487 -5.688 1.00 84.50 87 ALA A N 1
ATOM 717 C CA . ALA A 1 87 ? 2.631 1.881 -6.741 1.00 84.50 87 ALA A CA 1
ATOM 718 C C . ALA A 1 87 ? 3.419 2.990 -7.446 1.00 84.50 87 ALA A C 1
ATOM 720 O O . ALA A 1 87 ? 2.825 3.893 -8.034 1.00 84.50 87 ALA A O 1
ATOM 721 N N . THR A 1 88 ? 4.746 2.951 -7.367 1.00 84.56 88 THR A N 1
ATOM 722 C CA . THR A 1 88 ? 5.620 4.001 -7.908 1.00 84.56 88 THR A CA 1
ATOM 723 C C . THR A 1 88 ? 6.878 3.402 -8.525 1.00 84.56 88 THR A C 1
ATOM 725 O O . THR A 1 88 ? 7.304 2.315 -8.155 1.00 84.56 88 THR A O 1
ATOM 728 N N . LYS A 1 89 ? 7.489 4.111 -9.474 1.00 85.69 89 LYS A N 1
ATOM 729 C CA . LYS A 1 89 ? 8.798 3.744 -10.040 1.00 85.69 89 LYS A CA 1
ATOM 730 C C . LYS A 1 89 ? 9.962 4.177 -9.141 1.00 85.69 89 LYS A C 1
ATOM 732 O O . LYS A 1 89 ? 11.070 3.681 -9.291 1.00 85.69 89 LYS A O 1
ATOM 737 N N . ASN A 1 90 ? 9.717 5.112 -8.219 1.00 86.19 90 ASN A N 1
ATOM 738 C CA . ASN A 1 90 ? 10.735 5.644 -7.317 1.00 86.19 90 ASN A CA 1
ATOM 739 C C . ASN A 1 90 ? 10.857 4.753 -6.068 1.00 86.19 90 ASN A C 1
ATOM 741 O O . ASN A 1 90 ? 9.929 4.693 -5.258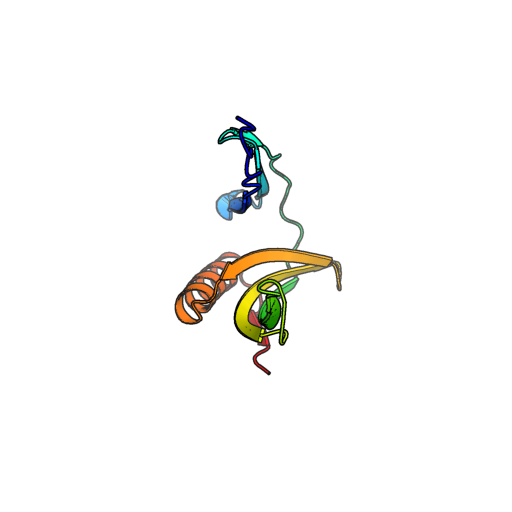 1.00 86.19 90 ASN A O 1
ATOM 745 N N . LYS A 1 91 ? 12.003 4.076 -5.939 1.00 87.00 91 LYS A N 1
ATOM 746 C CA . LYS A 1 91 ? 12.316 3.171 -4.827 1.00 87.00 91 LYS A CA 1
ATOM 747 C C . LYS A 1 91 ? 12.390 3.908 -3.486 1.00 87.00 91 LYS A C 1
ATOM 749 O O . LYS A 1 91 ? 11.812 3.452 -2.505 1.00 87.00 91 LYS A O 1
ATOM 754 N N . ASP A 1 92 ? 13.053 5.057 -3.451 1.00 88.62 92 ASP A N 1
ATOM 755 C CA . ASP A 1 92 ? 13.276 5.809 -2.212 1.00 88.62 92 ASP A CA 1
ATOM 756 C C . ASP A 1 92 ? 11.949 6.303 -1.641 1.00 88.62 92 ASP A C 1
ATOM 758 O O . ASP A 1 92 ? 11.648 6.079 -0.472 1.00 88.62 92 ASP A O 1
ATOM 762 N N . LYS A 1 93 ? 11.080 6.830 -2.514 1.00 86.94 93 LYS A N 1
ATOM 763 C CA . LYS A 1 93 ? 9.737 7.281 -2.132 1.00 86.94 93 LYS A CA 1
ATOM 764 C C . LYS A 1 93 ? 8.888 6.162 -1.525 1.00 86.94 93 LYS A C 1
ATOM 766 O O . LYS A 1 93 ? 8.130 6.411 -0.592 1.00 86.94 93 LYS A O 1
ATOM 771 N N . VAL A 1 94 ? 8.954 4.940 -2.064 1.00 88.69 94 VAL A N 1
ATOM 772 C CA . VAL A 1 94 ? 8.177 3.827 -1.493 1.00 88.69 94 VAL A CA 1
ATOM 773 C C . VAL A 1 94 ? 8.754 3.368 -0.154 1.00 88.69 94 VAL A C 1
ATOM 775 O O . VAL A 1 94 ? 7.978 3.030 0.734 1.00 88.69 94 VAL A O 1
ATOM 778 N N . MET A 1 95 ? 10.081 3.382 0.008 1.00 88.62 95 MET A N 1
ATOM 779 C CA . MET A 1 95 ? 10.747 2.955 1.243 1.00 88.62 95 MET A CA 1
ATOM 780 C C . MET A 1 95 ? 10.515 3.947 2.381 1.00 88.62 95 MET A C 1
ATOM 782 O O . MET A 1 95 ? 10.219 3.526 3.497 1.00 88.62 95 MET A O 1
ATOM 786 N N . GLU A 1 96 ? 10.576 5.246 2.093 1.00 91.38 96 GLU A N 1
ATOM 787 C CA . GLU A 1 96 ? 10.263 6.310 3.049 1.00 91.38 96 GLU A CA 1
ATOM 788 C C . GLU A 1 96 ? 8.836 6.155 3.594 1.00 91.38 96 GLU A C 1
ATOM 790 O O . GLU A 1 96 ? 8.635 6.002 4.798 1.00 91.38 96 GLU A O 1
ATOM 795 N N . ILE A 1 97 ? 7.846 6.084 2.697 1.00 88.31 97 ILE A N 1
ATOM 796 C CA . ILE A 1 97 ? 6.433 5.947 3.076 1.00 88.31 97 ILE A CA 1
ATOM 797 C C . ILE A 1 97 ? 6.189 4.637 3.834 1.00 88.31 97 ILE A C 1
ATOM 799 O O . ILE A 1 97 ? 5.466 4.627 4.827 1.00 88.31 97 ILE A O 1
ATOM 803 N N . ALA A 1 98 ? 6.795 3.531 3.397 1.00 89.38 98 ALA A N 1
ATOM 804 C CA . ALA A 1 98 ? 6.656 2.250 4.082 1.00 89.38 98 ALA A CA 1
ATOM 805 C C . ALA A 1 98 ? 7.217 2.290 5.509 1.00 89.38 98 ALA A C 1
ATOM 807 O O . ALA A 1 98 ? 6.603 1.732 6.416 1.00 89.38 98 ALA A O 1
ATOM 808 N N . THR A 1 99 ? 8.348 2.973 5.707 1.00 90.44 99 THR A N 1
ATOM 809 C CA . THR A 1 99 ? 8.988 3.123 7.020 1.00 90.44 99 THR A CA 1
ATOM 810 C C . THR A 1 99 ? 8.090 3.910 7.965 1.00 90.44 99 THR A C 1
ATOM 812 O O . THR A 1 99 ? 7.774 3.411 9.043 1.00 90.44 99 THR A O 1
ATOM 815 N N . ILE A 1 100 ? 7.595 5.071 7.523 1.00 90.00 100 ILE A N 1
ATOM 816 C CA . ILE A 1 100 ? 6.681 5.915 8.306 1.00 90.00 100 ILE A CA 1
ATOM 817 C C . ILE A 1 100 ? 5.451 5.109 8.735 1.00 90.00 100 ILE A C 1
ATOM 819 O O . ILE A 1 100 ? 5.131 5.037 9.915 1.00 90.00 100 ILE A O 1
ATOM 823 N N . ILE A 1 101 ? 4.793 4.427 7.794 1.00 87.62 101 ILE A N 1
ATOM 824 C CA . ILE A 1 101 ? 3.575 3.664 8.099 1.00 87.62 101 ILE A CA 1
ATOM 825 C C . ILE A 1 101 ? 3.874 2.482 9.032 1.00 87.62 101 ILE A C 1
ATOM 827 O O . ILE A 1 101 ? 3.077 2.196 9.921 1.00 87.62 101 ILE A O 1
ATOM 831 N N . SER A 1 102 ? 5.015 1.805 8.867 1.00 89.88 102 SER A N 1
ATOM 832 C CA . SER A 1 102 ? 5.398 0.697 9.754 1.00 89.88 102 SER A CA 1
ATOM 833 C C . SER A 1 102 ? 5.639 1.148 11.194 1.00 89.88 102 SER A C 1
ATOM 835 O O . SER A 1 102 ? 5.257 0.435 12.117 1.00 89.88 102 SER A O 1
ATOM 837 N N . GLN A 1 103 ? 6.211 2.342 11.384 1.00 89.50 103 GLN A N 1
ATOM 838 C CA . GLN A 1 103 ? 6.439 2.933 12.702 1.00 89.50 103 GLN A CA 1
ATOM 839 C C . GLN A 1 103 ? 5.123 3.351 13.358 1.00 89.50 103 GLN A C 1
ATOM 841 O O . GLN A 1 103 ? 4.884 3.017 14.513 1.00 89.50 103 GLN A O 1
ATOM 846 N N . GLU A 1 104 ? 4.250 4.017 12.603 1.00 87.81 104 GLU A N 1
ATOM 847 C CA . GLU A 1 104 ? 2.953 4.502 13.089 1.00 87.81 104 GLU A CA 1
ATOM 848 C C . GLU A 1 104 ? 1.999 3.360 13.461 1.00 87.81 104 GLU A C 1
ATOM 850 O O . GLU A 1 104 ? 1.273 3.442 14.448 1.00 87.81 104 GLU A O 1
ATOM 855 N N . LEU A 1 105 ? 2.015 2.270 12.690 1.00 86.25 105 LEU A N 1
ATOM 856 C CA . LEU A 1 105 ? 1.211 1.079 12.975 1.00 86.25 105 LEU A CA 1
ATOM 857 C C . LEU A 1 105 ? 1.915 0.091 13.920 1.00 86.25 105 LEU A C 1
ATOM 859 O O . LEU A 1 105 ? 1.274 -0.844 14.388 1.00 86.25 105 LEU A O 1
ATOM 863 N N . ASN A 1 106 ? 3.206 0.287 14.205 1.00 89.31 106 ASN A N 1
ATOM 864 C CA . ASN A 1 106 ? 4.058 -0.634 14.961 1.00 89.31 106 ASN A CA 1
ATOM 865 C C . ASN A 1 106 ? 4.017 -2.083 14.423 1.00 89.31 106 ASN A C 1
ATOM 867 O O . ASN A 1 106 ? 3.861 -3.048 15.173 1.00 89.31 106 ASN A O 1
ATOM 871 N N . VAL A 1 107 ? 4.135 -2.231 13.101 1.00 90.50 107 VAL A N 1
ATOM 872 C CA . VAL A 1 107 ? 4.049 -3.518 12.384 1.00 90.50 107 VAL A CA 1
ATOM 873 C C . VAL A 1 107 ? 5.341 -3.837 11.642 1.00 90.50 107 VAL A C 1
ATOM 875 O O . VAL A 1 107 ? 6.120 -2.953 11.285 1.00 90.50 107 VAL A O 1
ATOM 878 N N . GLN A 1 108 ? 5.559 -5.118 11.349 1.00 91.25 108 GLN A N 1
ATOM 879 C CA . GLN A 1 108 ? 6.751 -5.561 10.632 1.00 91.25 108 GLN A CA 1
ATOM 880 C C . GLN A 1 108 ? 6.761 -5.058 9.178 1.00 91.25 108 GLN A C 1
ATOM 882 O O . GLN A 1 108 ? 5.774 -5.199 8.451 1.00 91.25 108 GLN A O 1
ATOM 887 N N . LEU A 1 109 ? 7.903 -4.522 8.735 1.00 91.00 109 LEU A N 1
ATOM 888 C CA . LEU A 1 109 ? 8.160 -4.150 7.344 1.00 91.00 109 LEU A CA 1
ATOM 889 C C . LEU A 1 109 ? 9.007 -5.220 6.641 1.00 91.00 109 LEU A C 1
ATOM 891 O O . LEU A 1 109 ? 10.159 -5.450 7.000 1.00 91.00 109 LEU A O 1
ATOM 895 N N . ASN A 1 110 ? 8.455 -5.819 5.587 1.00 91.06 110 ASN A N 1
ATOM 896 C CA . ASN A 1 110 ? 9.100 -6.853 4.783 1.00 91.06 110 ASN A CA 1
ATOM 897 C C . ASN A 1 110 ? 9.449 -6.331 3.385 1.00 91.06 110 ASN A C 1
ATOM 899 O O . ASN A 1 110 ? 8.572 -6.021 2.576 1.00 91.06 110 ASN A O 1
ATOM 903 N N . ILE A 1 111 ? 10.736 -6.282 3.054 1.00 86.44 111 ILE A N 1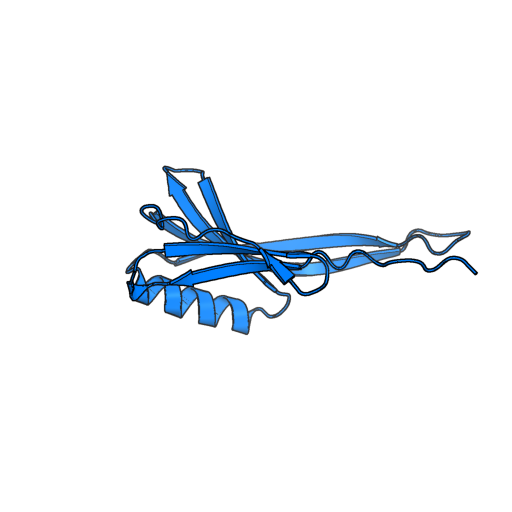
ATOM 904 C CA . ILE A 1 111 ? 11.198 -5.820 1.741 1.00 86.44 111 ILE A CA 1
ATOM 905 C C . ILE A 1 111 ? 11.399 -7.035 0.827 1.00 86.44 111 ILE A C 1
ATOM 907 O O . ILE A 1 111 ? 12.410 -7.729 0.913 1.00 86.44 111 ILE A O 1
ATOM 911 N N . ALA A 1 112 ? 10.444 -7.289 -0.066 1.00 79.25 112 ALA A N 1
ATOM 912 C CA . ALA A 1 112 ? 10.521 -8.342 -1.074 1.00 79.25 112 ALA A CA 1
ATOM 913 C C . ALA A 1 112 ? 11.081 -7.766 -2.387 1.00 79.25 112 ALA A C 1
ATOM 915 O O . ALA A 1 112 ? 10.357 -7.505 -3.355 1.00 79.25 112 ALA A O 1
ATOM 916 N N . THR A 1 113 ? 12.396 -7.545 -2.399 1.00 65.62 113 THR A N 1
ATOM 917 C CA . THR A 1 113 ? 13.163 -7.251 -3.623 1.00 65.62 113 THR A CA 1
ATOM 918 C C . THR A 1 113 ? 13.650 -8.583 -4.194 1.00 65.62 113 THR A C 1
ATOM 920 O O . THR A 1 113 ? 14.136 -9.412 -3.425 1.00 65.62 113 THR A O 1
ATOM 923 N N . LYS A 1 114 ? 13.469 -8.828 -5.496 1.00 53.09 114 LYS A N 1
ATOM 924 C CA . LYS A 1 114 ? 13.832 -10.099 -6.146 1.00 53.09 114 LYS A CA 1
ATOM 925 C C . LYS A 1 114 ? 15.132 -9.977 -6.927 1.00 53.09 114 LYS A C 1
ATOM 927 O O . LYS A 1 114 ? 15.288 -8.944 -7.610 1.00 53.09 114 LYS A O 1
#

Sequence (114 aa):
MGIAINFLMQKGVELDLPNMKYRELMSWYGIKFGKWKQLPDIEYISIFETKKSSRFRAGGGNATYISEVIFKLNMFYQRNKHITLLATKNKDKVMEIATIISQELNVQLNIATK

Foldseek 3Di:
DDDPPPFPFDWAKDADLVQQWIWIWTDGPNDTDTDIDHHALFAAKEKDWDWDWDFDDDPDDDTDTDTAIKIWIWTDDPNPDIDTHDIGSDPVVNVVVRVVVCVSSVHYYYYPDD

pLDDT: mean 76.1, std 15.04, range [37.28, 91.38]

Secondary structure (DSSP, 8-state):
---------EEEEEEETTTTEEEEEEEETTEEE--EEEPP---EEEEEEEEEEEEE--TTS--EEEEEEEEEEEEEETTTEEEEEEEES-HHHHHHHHHHHHHHHT-EEEEE--

Radius of gyration: 17.46 Å; chains: 1; bounding box: 30×29×54 Å